Protein AF-A0A7W9QAC9-F1 (afdb_monomer_lite)

Sequence (81 aa):
MTHPRRATTEAALRRGIERGDIRADADIDLLLDLLAASTYHRVLFGHRPVTDQLAHDVVMTVLDGAATPRWRDHYRQQHHA

pLDDT: mean 90.75, std 11.13, range [43.0, 97.69]

Secondary structure (DSSP, 8-state):
---HHHHHHHHHHHHHHHTTSB-TT--HHHHHHHHHHHHHHHHHH--S---HHHHHHHHHHHHHHHB-HHHHHHHHHHH--

Foldseek 3Di:
DPDPVLVVVLVVVVVCVVVQFFPVPDDSVVLSCQLCVVVCCCVVVVPDDDDPVVNVVSVVVSSVVTTDVVNVVVVCVVPPD

Organism: NCBI:txid1042984

Radius of gyration: 13.69 Å; chains: 1; bounding box: 27×37×36 Å

InterPro domains:
  IPR011075 Tetracyclin repressor-like, C-terminal domain [PF16859] (2-62)
  IPR036271 Tetracyclin repressor-like, C-terminal domain superfamily [SSF48498] (3-66)

Structure (mmCIF, N/CA/C/O backbone):
data_AF-A0A7W9QAC9-F1
#
_entry.id   AF-A0A7W9QAC9-F1
#
loop_
_atom_site.group_PDB
_atom_site.id
_atom_site.type_symbol
_atom_site.label_atom_id
_atom_site.label_alt_id
_atom_site.label_comp_id
_atom_site.label_asym_id
_atom_site.label_entity_id
_atom_site.label_seq_id
_atom_site.pdbx_PDB_ins_code
_atom_site.Cartn_x
_atom_site.Cartn_y
_atom_site.Cartn_z
_atom_site.occupancy
_atom_site.B_iso_or_equiv
_atom_site.auth_seq_id
_atom_site.auth_comp_id
_atom_site.auth_asym_id
_atom_site.auth_atom_id
_atom_site.pdbx_PDB_model_num
ATOM 1 N N . MET A 1 1 ? 15.912 -14.714 0.084 1.00 47.34 1 MET A N 1
ATOM 2 C CA . MET A 1 1 ? 16.593 -13.402 0.025 1.00 47.34 1 MET A CA 1
ATOM 3 C C . MET A 1 1 ? 15.580 -12.325 0.381 1.00 47.34 1 MET A C 1
ATOM 5 O O . MET A 1 1 ? 14.656 -12.095 -0.389 1.00 47.34 1 MET A O 1
ATOM 9 N N . THR A 1 2 ? 15.685 -11.719 1.562 1.00 46.44 2 THR A N 1
ATOM 10 C CA . THR A 1 2 ? 14.887 -10.538 1.910 1.00 46.44 2 THR A CA 1
ATOM 11 C C . THR A 1 2 ? 15.430 -9.360 1.106 1.00 46.44 2 THR A C 1
ATOM 13 O O . THR A 1 2 ? 16.554 -8.914 1.313 1.00 46.44 2 THR A O 1
ATOM 16 N N . HIS A 1 3 ? 14.670 -8.881 0.123 1.00 70.50 3 HIS A N 1
ATOM 17 C CA . HIS A 1 3 ? 15.027 -7.654 -0.586 1.00 70.50 3 HIS A CA 1
ATOM 18 C C . HIS A 1 3 ? 14.965 -6.503 0.436 1.00 70.50 3 HIS A C 1
ATOM 20 O O . HIS A 1 3 ? 13.891 -6.313 1.013 1.00 70.50 3 HIS A O 1
ATOM 26 N N . PRO A 1 4 ? 16.045 -5.730 0.687 1.00 76.75 4 PRO A N 1
ATOM 27 C CA . PRO A 1 4 ? 16.072 -4.704 1.740 1.00 76.75 4 PRO A CA 1
ATOM 28 C C . PRO A 1 4 ? 14.886 -3.736 1.664 1.00 76.75 4 PRO A C 1
ATOM 30 O O . PRO A 1 4 ? 14.291 -3.383 2.677 1.00 76.75 4 PRO A O 1
ATOM 33 N N . ARG A 1 5 ? 14.464 -3.399 0.439 1.00 80.69 5 ARG A N 1
ATOM 34 C CA . ARG A 1 5 ? 13.270 -2.590 0.173 1.00 80.69 5 ARG A CA 1
ATOM 35 C C . ARG A 1 5 ? 11.971 -3.231 0.663 1.00 80.69 5 ARG A C 1
ATOM 37 O O . ARG A 1 5 ? 11.160 -2.522 1.246 1.00 80.69 5 ARG A O 1
ATOM 44 N N . ARG A 1 6 ? 11.779 -4.542 0.473 1.00 85.94 6 ARG A N 1
ATOM 45 C CA . ARG A 1 6 ? 10.578 -5.247 0.952 1.00 85.94 6 ARG A CA 1
ATOM 46 C C . ARG A 1 6 ? 10.511 -5.215 2.477 1.00 85.94 6 ARG A C 1
ATOM 48 O O . ARG A 1 6 ? 9.485 -4.823 3.013 1.00 85.94 6 ARG A O 1
ATOM 55 N N . ALA A 1 7 ? 11.617 -5.523 3.156 1.00 90.81 7 ALA A N 1
ATOM 56 C CA . ALA A 1 7 ? 11.671 -5.535 4.619 1.00 90.81 7 ALA A CA 1
ATOM 57 C C . ALA A 1 7 ? 11.397 -4.149 5.231 1.00 90.81 7 ALA A C 1
ATOM 59 O O . ALA A 1 7 ? 10.655 -4.028 6.204 1.00 90.81 7 ALA A O 1
ATOM 60 N N . THR A 1 8 ? 11.952 -3.079 4.646 1.00 92.88 8 THR A N 1
ATOM 61 C CA . THR A 1 8 ? 11.680 -1.711 5.113 1.00 92.88 8 THR A CA 1
ATOM 62 C C . THR A 1 8 ? 10.213 -1.319 4.927 1.00 92.88 8 THR A C 1
ATOM 64 O O . THR A 1 8 ? 9.624 -0.743 5.844 1.00 92.88 8 THR A O 1
ATOM 67 N N . THR A 1 9 ? 9.614 -1.630 3.772 1.00 94.25 9 THR A N 1
ATOM 68 C CA . THR A 1 9 ? 8.196 -1.336 3.513 1.00 94.25 9 THR A CA 1
ATOM 69 C C . THR A 1 9 ? 7.288 -2.152 4.430 1.00 94.25 9 THR A C 1
ATOM 71 O O . THR A 1 9 ? 6.363 -1.599 5.015 1.00 94.25 9 THR A O 1
ATOM 74 N N . GLU A 1 10 ? 7.590 -3.433 4.637 1.00 96.06 10 GLU A N 1
ATOM 75 C CA . GLU A 1 10 ? 6.848 -4.302 5.552 1.00 96.06 10 GLU A CA 1
ATOM 76 C C . GLU A 1 10 ? 6.844 -3.734 6.975 1.00 96.06 10 GLU A C 1
ATOM 78 O O . GLU A 1 10 ? 5.788 -3.562 7.583 1.00 96.06 10 GLU A O 1
ATOM 83 N N . ALA A 1 11 ? 8.018 -3.356 7.488 1.00 96.62 11 ALA A N 1
ATOM 84 C CA . ALA A 1 11 ? 8.133 -2.748 8.807 1.00 96.62 11 ALA A CA 1
ATOM 85 C C . ALA A 1 11 ? 7.335 -1.435 8.911 1.00 96.62 11 ALA A C 1
ATOM 87 O O . ALA A 1 11 ? 6.765 -1.141 9.961 1.00 96.62 11 ALA A O 1
ATOM 88 N N . ALA A 1 12 ? 7.271 -0.639 7.839 1.00 95.81 12 ALA A N 1
ATOM 89 C CA . ALA A 1 12 ? 6.463 0.578 7.812 1.00 95.81 12 ALA A CA 1
ATOM 90 C C . ALA A 1 12 ? 4.956 0.282 7.871 1.00 95.81 12 ALA A C 1
ATOM 92 O O . ALA A 1 12 ? 4.249 0.940 8.637 1.00 95.81 12 ALA A O 1
ATOM 93 N N . LEU A 1 13 ? 4.483 -0.724 7.127 1.00 96.75 13 LEU A N 1
ATOM 94 C CA . LEU A 1 13 ? 3.085 -1.161 7.157 1.00 96.75 13 LEU A CA 1
ATOM 95 C C . LEU A 1 13 ? 2.699 -1.704 8.539 1.00 96.75 13 LEU A C 1
ATOM 97 O O . LEU A 1 13 ? 1.675 -1.305 9.088 1.00 96.75 13 LEU A O 1
ATOM 101 N N . ARG A 1 14 ? 3.558 -2.525 9.158 1.00 97.44 14 ARG A N 1
ATOM 102 C CA . ARG A 1 14 ? 3.337 -3.043 10.520 1.00 97.44 14 ARG A CA 1
ATOM 103 C C . ARG A 1 14 ? 3.223 -1.924 11.553 1.00 97.44 14 ARG A C 1
ATOM 105 O O . ARG A 1 14 ? 2.259 -1.897 12.311 1.00 97.44 14 ARG A O 1
ATOM 112 N N . ARG A 1 15 ? 4.114 -0.926 11.508 1.00 97.06 15 ARG A N 1
ATOM 113 C CA . ARG A 1 15 ? 3.977 0.272 12.356 1.00 97.06 15 ARG A CA 1
ATOM 114 C C . ARG A 1 15 ? 2.682 1.043 12.076 1.00 97.06 15 ARG A C 1
ATOM 116 O O . ARG A 1 15 ? 2.147 1.679 12.975 1.00 97.06 15 ARG A O 1
ATOM 123 N N . GLY A 1 16 ? 2.195 1.044 10.834 1.00 96.25 16 GLY A N 1
ATOM 124 C CA . GLY A 1 16 ? 0.898 1.625 10.479 1.00 96.25 16 GLY A CA 1
ATOM 125 C C . GLY A 1 16 ? -0.273 0.905 11.150 1.00 96.25 16 GLY A C 1
ATOM 126 O O . GLY A 1 16 ? -1.172 1.568 11.662 1.00 96.25 16 GLY A O 1
ATOM 127 N N . ILE A 1 17 ? -0.227 -0.428 11.220 1.00 97.62 17 ILE A N 1
ATOM 128 C CA . ILE A 1 17 ? -1.200 -1.234 11.972 1.00 97.62 17 ILE A CA 1
ATOM 129 C C . ILE A 1 17 ? -1.129 -0.906 13.467 1.00 97.62 17 ILE A C 1
ATOM 131 O O . ILE A 1 17 ? -2.151 -0.601 14.073 1.00 97.62 17 ILE A O 1
ATOM 135 N N . GLU A 1 18 ? 0.071 -0.889 14.052 1.00 97.25 18 GLU A N 1
ATOM 136 C CA . GLU A 1 18 ? 0.277 -0.588 15.480 1.00 97.25 18 GLU A CA 1
ATOM 137 C C . GLU A 1 18 ? -0.281 0.788 15.885 1.00 97.25 18 GLU A C 1
ATOM 139 O O . GLU A 1 18 ? -0.828 0.945 16.974 1.00 97.25 18 GLU A O 1
ATOM 144 N N . ARG A 1 19 ? -0.188 1.792 15.002 1.00 95.19 19 ARG A N 1
ATOM 145 C CA . ARG A 1 19 ? -0.745 3.141 15.228 1.00 95.19 19 ARG A CA 1
ATOM 146 C C . ARG A 1 19 ? -2.249 3.258 14.954 1.00 95.19 19 ARG A C 1
ATOM 148 O O . ARG A 1 19 ? -2.828 4.321 15.210 1.00 95.19 19 ARG A O 1
ATOM 155 N N . GLY A 1 20 ? -2.864 2.213 14.402 1.00 96.50 20 GLY A N 1
ATOM 156 C CA . GLY A 1 20 ? -4.249 2.216 13.937 1.00 96.50 20 GLY A CA 1
ATOM 157 C C . GLY A 1 20 ? -4.477 3.016 12.650 1.00 96.50 20 GLY A C 1
ATOM 158 O O . GLY A 1 20 ? -5.616 3.374 12.357 1.00 96.50 20 GLY A O 1
ATOM 159 N N . ASP A 1 21 ? -3.421 3.323 11.892 1.00 96.81 21 ASP A N 1
ATOM 160 C CA . ASP A 1 21 ? -3.514 3.982 10.582 1.00 96.81 21 ASP A CA 1
ATOM 161 C C . ASP A 1 21 ? -3.943 2.982 9.489 1.00 96.81 21 ASP A C 1
ATOM 163 O O . ASP A 1 21 ? -4.628 3.346 8.537 1.00 96.81 21 ASP A O 1
ATOM 167 N N . ILE A 1 22 ? -3.567 1.708 9.632 1.00 97.69 22 ILE A N 1
ATOM 168 C CA . ILE A 1 22 ? -3.915 0.608 8.720 1.00 97.69 22 ILE A CA 1
ATOM 169 C C . ILE A 1 22 ? -4.805 -0.389 9.466 1.00 97.69 22 ILE A C 1
ATOM 171 O O . ILE A 1 22 ? -4.643 -0.583 10.672 1.00 97.69 22 ILE A O 1
ATOM 175 N N . ARG A 1 23 ? -5.763 -1.006 8.764 1.00 97.25 23 ARG A N 1
ATOM 176 C CA . ARG A 1 23 ? -6.638 -2.029 9.352 1.00 97.25 23 ARG A CA 1
ATOM 177 C C . ARG A 1 23 ? -5.825 -3.201 9.917 1.00 97.25 23 ARG A C 1
ATOM 179 O O . ARG A 1 23 ? -4.861 -3.646 9.301 1.00 97.25 23 ARG A O 1
ATOM 186 N N . ALA A 1 24 ? -6.228 -3.713 11.080 1.00 96.94 24 ALA A N 1
ATOM 187 C CA . ALA A 1 24 ? -5.497 -4.774 11.780 1.00 96.94 24 ALA A CA 1
ATOM 188 C C . ALA A 1 24 ? -5.539 -6.136 11.066 1.00 96.94 24 ALA A C 1
ATOM 190 O O . ALA A 1 24 ? -4.663 -6.966 11.285 1.00 96.94 24 ALA A O 1
ATOM 191 N N . ASP A 1 25 ? -6.540 -6.350 10.212 1.00 96.44 25 ASP A N 1
ATOM 192 C CA . ASP A 1 25 ? -6.736 -7.543 9.386 1.00 96.44 25 ASP A CA 1
ATOM 193 C C . ASP A 1 25 ? -6.151 -7.397 7.970 1.00 96.44 25 ASP A C 1
ATOM 195 O O . ASP A 1 25 ? -6.393 -8.243 7.110 1.00 96.44 25 ASP A O 1
ATOM 199 N N . ALA A 1 26 ? -5.396 -6.327 7.701 1.00 97.00 26 ALA A N 1
ATOM 200 C CA . ALA A 1 26 ? -4.802 -6.107 6.392 1.00 97.00 26 ALA A CA 1
ATOM 201 C C . ALA A 1 26 ? -3.767 -7.192 6.054 1.00 97.00 26 ALA A C 1
ATOM 203 O O . ALA A 1 26 ? -2.819 -7.433 6.805 1.00 97.00 26 ALA A O 1
ATOM 204 N N . ASP A 1 27 ? -3.916 -7.794 4.875 1.00 96.94 27 ASP A N 1
ATOM 205 C CA . ASP A 1 27 ? -2.941 -8.729 4.320 1.00 96.94 27 ASP A CA 1
ATOM 206 C C . ASP A 1 27 ? -1.684 -7.970 3.865 1.00 96.94 27 ASP A C 1
ATOM 208 O O . ASP A 1 27 ? -1.653 -7.335 2.810 1.00 96.94 27 ASP A O 1
ATOM 212 N N . ILE A 1 28 ? -0.639 -8.015 4.692 1.00 96.19 28 ILE A N 1
ATOM 213 C CA . ILE A 1 28 ? 0.620 -7.302 4.453 1.00 96.19 28 ILE A CA 1
ATOM 214 C C . ILE A 1 28 ? 1.317 -7.767 3.174 1.00 96.19 28 ILE A C 1
ATOM 216 O O . ILE A 1 28 ? 1.895 -6.933 2.472 1.00 96.19 28 ILE A O 1
ATOM 220 N N . ASP A 1 29 ? 1.274 -9.060 2.857 1.00 95.31 29 ASP A N 1
ATOM 221 C CA . ASP A 1 29 ? 1.948 -9.578 1.670 1.00 95.31 29 ASP A CA 1
ATOM 222 C C . ASP A 1 29 ? 1.257 -9.078 0.404 1.00 95.31 29 ASP A C 1
ATOM 224 O O . ASP A 1 29 ? 1.935 -8.577 -0.498 1.00 95.31 29 ASP A O 1
ATOM 228 N N . LEU A 1 30 ? -0.080 -9.075 0.393 1.00 96.25 30 LEU A N 1
ATOM 229 C CA . LEU A 1 30 ? -0.860 -8.481 -0.689 1.00 96.25 30 LEU A CA 1
ATOM 230 C C . LEU A 1 30 ? -0.574 -6.980 -0.846 1.00 96.25 30 LEU A C 1
ATOM 232 O O . LEU A 1 30 ? -0.388 -6.504 -1.967 1.00 96.25 30 LEU A O 1
ATOM 236 N N . LEU A 1 31 ? -0.511 -6.218 0.251 1.00 96.88 31 LEU A N 1
ATOM 237 C CA . LEU A 1 31 ? -0.196 -4.787 0.180 1.00 96.88 31 LEU A CA 1
ATOM 238 C C . LEU A 1 31 ? 1.192 -4.540 -0.420 1.00 96.88 31 LEU A C 1
ATOM 240 O O . LEU A 1 31 ? 1.353 -3.649 -1.253 1.00 96.88 31 LEU A O 1
ATOM 244 N N . LEU A 1 32 ? 2.195 -5.328 -0.028 1.00 95.69 32 LEU A N 1
ATOM 245 C CA . LEU A 1 32 ? 3.543 -5.220 -0.586 1.00 95.69 32 LEU A CA 1
ATOM 246 C C . LEU A 1 32 ? 3.568 -5.532 -2.085 1.00 95.69 32 LEU A C 1
ATOM 248 O O . LEU A 1 32 ? 4.270 -4.851 -2.838 1.00 95.69 32 LEU A O 1
ATOM 252 N N . ASP A 1 33 ? 2.796 -6.524 -2.516 1.00 95.31 33 ASP A N 1
ATOM 253 C CA . ASP A 1 33 ? 2.719 -6.918 -3.917 1.00 95.31 33 ASP A CA 1
ATOM 254 C C . ASP A 1 33 ? 2.027 -5.838 -4.757 1.00 95.31 33 ASP A C 1
ATOM 256 O O . ASP A 1 33 ? 2.549 -5.445 -5.803 1.00 95.31 33 ASP A O 1
ATOM 260 N N . LEU A 1 34 ? 0.925 -5.263 -4.264 1.00 95.88 34 LEU A N 1
ATOM 261 C CA . LEU A 1 34 ? 0.232 -4.145 -4.912 1.00 95.88 34 LEU A CA 1
ATOM 262 C C . LEU A 1 34 ? 1.122 -2.899 -5.038 1.00 95.88 34 LEU A C 1
ATOM 264 O O . LEU A 1 34 ? 1.142 -2.259 -6.092 1.00 95.88 34 LEU A O 1
ATOM 268 N N . LEU A 1 35 ? 1.899 -2.580 -3.998 1.00 95.38 35 LEU A N 1
ATOM 269 C CA . LEU A 1 35 ? 2.832 -1.448 -4.012 1.00 95.38 35 LEU A CA 1
ATOM 270 C C . LEU A 1 35 ? 3.948 -1.620 -5.054 1.00 95.38 35 LEU A C 1
ATOM 272 O O . LEU A 1 35 ? 4.417 -0.635 -5.626 1.00 95.38 35 LEU A O 1
ATOM 276 N N . ALA A 1 36 ? 4.385 -2.854 -5.314 1.00 92.81 36 ALA A N 1
ATOM 277 C CA . ALA A 1 36 ? 5.485 -3.128 -6.235 1.00 92.81 36 ALA A CA 1
ATOM 278 C C . ALA A 1 36 ? 5.026 -3.407 -7.679 1.00 92.81 36 ALA A C 1
ATOM 280 O O . ALA A 1 36 ? 5.774 -3.133 -8.624 1.00 92.81 36 ALA A O 1
ATOM 281 N N . ALA A 1 37 ? 3.805 -3.921 -7.870 1.00 93.44 37 ALA A N 1
ATOM 282 C CA . ALA A 1 37 ? 3.295 -4.403 -9.154 1.00 93.44 37 ALA A CA 1
ATOM 283 C C . ALA A 1 37 ? 3.369 -3.354 -10.272 1.00 93.44 37 ALA A C 1
ATOM 285 O O . ALA A 1 37 ? 3.808 -3.659 -11.379 1.00 93.44 37 ALA A O 1
ATOM 286 N N . SER A 1 38 ? 2.998 -2.105 -9.986 1.00 92.88 38 SER A N 1
ATOM 287 C CA . SER A 1 38 ? 3.012 -1.012 -10.969 1.00 92.88 38 SER A CA 1
ATOM 288 C C . SER A 1 38 ? 4.424 -0.685 -11.469 1.00 92.88 38 SER A C 1
ATOM 290 O O . SER A 1 38 ? 4.621 -0.418 -12.658 1.00 92.88 38 SER A O 1
ATOM 292 N N . THR A 1 39 ? 5.415 -0.752 -10.577 1.00 91.88 39 THR A N 1
ATOM 293 C CA . THR A 1 39 ? 6.826 -0.527 -10.902 1.00 91.88 39 THR A CA 1
ATOM 294 C C . THR A 1 39 ? 7.364 -1.692 -11.723 1.00 91.88 39 THR A C 1
ATOM 296 O O . THR A 1 39 ? 7.931 -1.464 -12.791 1.00 91.88 39 THR A O 1
ATOM 299 N N . TYR A 1 40 ? 7.117 -2.936 -11.294 1.00 91.50 40 TYR A N 1
ATOM 300 C CA . TYR A 1 40 ? 7.522 -4.122 -12.053 1.00 91.50 40 TYR A CA 1
ATOM 301 C C . TYR A 1 40 ? 6.901 -4.147 -13.447 1.00 91.50 40 TYR A C 1
ATOM 303 O O . TYR A 1 40 ? 7.614 -4.336 -14.427 1.00 91.50 40 TYR A O 1
ATOM 311 N N . HIS A 1 41 ? 5.599 -3.882 -13.555 1.00 92.75 41 HIS A N 1
ATOM 312 C CA . HIS A 1 41 ? 4.901 -3.824 -14.834 1.00 92.75 41 HIS A CA 1
ATOM 313 C C . HIS A 1 41 ? 5.538 -2.797 -15.785 1.00 92.75 41 HIS A C 1
ATOM 315 O O . HIS A 1 41 ? 5.791 -3.096 -16.950 1.00 92.75 41 HIS A O 1
ATOM 321 N N . ARG A 1 42 ? 5.852 -1.588 -15.298 1.00 94.81 42 ARG A N 1
ATOM 322 C CA . ARG A 1 42 ? 6.476 -0.547 -16.130 1.00 94.81 42 ARG A CA 1
ATOM 323 C C . ARG A 1 42 ? 7.904 -0.884 -16.549 1.00 94.81 42 ARG A C 1
ATOM 325 O O . ARG A 1 42 ? 8.256 -0.614 -17.692 1.00 94.81 42 ARG A O 1
ATOM 332 N N . VAL A 1 43 ? 8.696 -1.478 -15.658 1.00 92.62 43 VAL A N 1
ATOM 333 C CA . VAL A 1 43 ? 10.083 -1.871 -15.948 1.00 92.62 43 VAL A CA 1
ATOM 334 C C . VAL A 1 43 ? 10.137 -3.040 -16.930 1.00 92.62 43 VAL A C 1
ATOM 336 O O . VAL A 1 43 ? 10.910 -2.996 -17.879 1.00 92.62 43 VAL A O 1
ATOM 339 N N . LEU A 1 44 ? 9.312 -4.069 -16.725 1.00 94.19 44 LEU A N 1
ATOM 340 C CA . LEU A 1 44 ? 9.352 -5.290 -17.532 1.00 94.19 44 LEU A CA 1
ATOM 341 C C . LEU A 1 44 ? 8.758 -5.095 -18.927 1.00 94.19 44 LEU A C 1
ATOM 343 O O . LEU A 1 44 ? 9.296 -5.623 -19.895 1.00 94.19 44 LEU A O 1
ATOM 347 N N . PHE A 1 45 ? 7.664 -4.339 -19.039 1.00 93.62 45 PHE A N 1
ATOM 348 C CA . PHE A 1 45 ? 6.934 -4.187 -20.301 1.00 93.62 45 PHE A CA 1
ATOM 349 C C . PHE A 1 45 ? 7.166 -2.837 -20.988 1.00 93.62 45 PHE A C 1
ATOM 351 O O . PHE A 1 45 ? 6.568 -2.572 -22.026 1.00 93.62 45 PHE A O 1
ATOM 358 N N . GLY A 1 46 ? 7.995 -1.956 -20.416 1.00 87.38 46 GLY A N 1
ATOM 359 C CA . GLY A 1 46 ? 8.327 -0.658 -21.014 1.00 87.38 46 GLY A CA 1
ATOM 360 C C . GLY A 1 46 ? 7.129 0.280 -21.197 1.00 87.38 46 GLY A C 1
ATOM 361 O O . GLY A 1 46 ? 7.180 1.187 -22.021 1.00 87.38 46 GLY A O 1
ATOM 362 N N . HIS A 1 47 ? 6.036 0.069 -20.455 1.00 82.62 47 HIS A N 1
ATOM 363 C CA . HIS A 1 47 ? 4.765 0.750 -20.712 1.00 82.62 47 HIS A CA 1
ATOM 364 C C . HIS A 1 47 ? 4.851 2.277 -20.520 1.00 82.62 47 HIS A C 1
ATOM 366 O O . HIS A 1 47 ? 4.321 3.028 -21.335 1.00 82.62 47 HIS A O 1
ATOM 372 N N . ARG A 1 48 ? 5.486 2.746 -19.430 1.00 91.25 48 ARG A N 1
ATOM 373 C CA . ARG A 1 48 ? 5.703 4.173 -19.092 1.00 91.25 48 ARG A CA 1
ATOM 374 C C . ARG A 1 48 ? 6.898 4.337 -18.139 1.00 91.25 48 ARG A C 1
ATOM 376 O O . ARG A 1 48 ? 7.231 3.371 -17.455 1.00 91.25 48 ARG A O 1
ATOM 383 N N . PRO A 1 49 ? 7.479 5.545 -18.002 1.00 91.69 49 PRO A N 1
A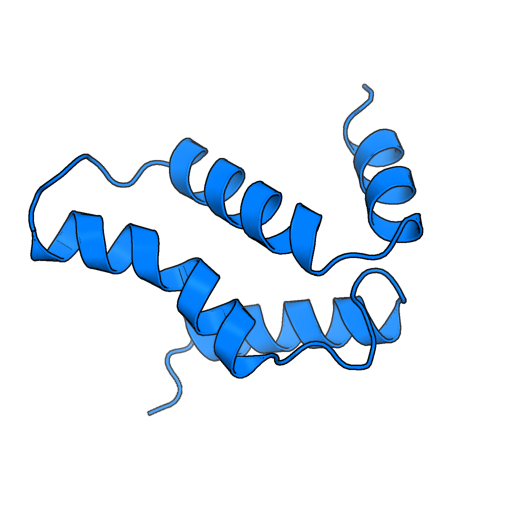TOM 384 C CA . PRO A 1 49 ? 8.534 5.809 -17.023 1.00 91.69 49 PRO A CA 1
ATOM 385 C C . PRO A 1 49 ? 8.105 5.513 -15.579 1.00 91.69 49 PRO A C 1
ATOM 387 O O . PRO A 1 49 ? 6.933 5.669 -15.215 1.00 91.69 49 PRO A O 1
ATOM 390 N N . VAL A 1 50 ? 9.069 5.121 -14.748 1.00 93.25 50 VAL A N 1
ATOM 391 C CA . VAL A 1 50 ? 8.930 5.076 -13.286 1.00 93.25 50 VAL A CA 1
ATOM 392 C C . VAL A 1 50 ? 9.286 6.461 -12.750 1.00 93.25 50 VAL A C 1
ATOM 394 O O . VAL A 1 50 ? 10.355 6.979 -13.061 1.00 93.25 50 VAL A O 1
ATOM 397 N N . THR A 1 51 ? 8.373 7.078 -12.002 1.00 94.75 51 THR A N 1
ATOM 398 C CA . THR A 1 51 ? 8.500 8.457 -11.505 1.00 94.75 51 THR A CA 1
ATOM 399 C C . THR A 1 51 ? 8.127 8.533 -10.029 1.00 94.75 51 THR A C 1
ATOM 401 O O . THR A 1 51 ? 7.420 7.662 -9.523 1.00 94.75 51 THR A O 1
ATOM 404 N N . ASP A 1 52 ? 8.529 9.603 -9.346 1.00 93.44 52 ASP A N 1
ATOM 405 C CA . ASP A 1 52 ? 8.114 9.835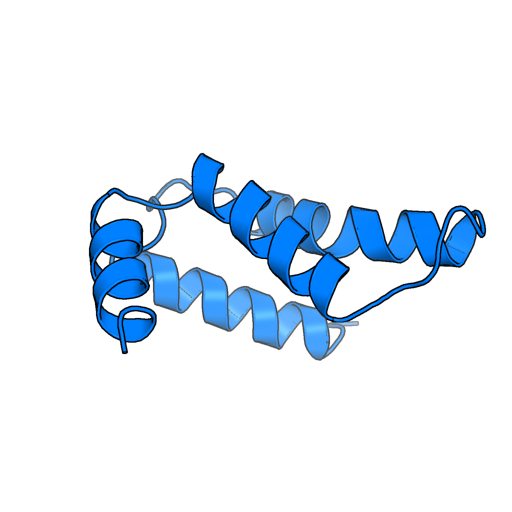 -7.956 1.00 93.44 52 ASP A CA 1
ATOM 406 C C . ASP A 1 52 ? 6.592 9.989 -7.838 1.00 93.44 52 ASP A C 1
ATOM 408 O O . ASP A 1 52 ? 5.979 9.458 -6.913 1.00 93.44 52 ASP A O 1
ATOM 412 N N . GLN A 1 53 ? 5.961 10.617 -8.838 1.00 95.00 53 GLN A N 1
ATOM 413 C CA . GLN A 1 53 ? 4.504 10.720 -8.910 1.00 95.00 53 GLN A CA 1
ATOM 414 C C . GLN A 1 53 ? 3.836 9.341 -8.962 1.00 95.00 53 GLN A C 1
ATOM 416 O O . GLN A 1 53 ? 2.843 9.117 -8.283 1.00 95.00 53 GLN A O 1
ATOM 421 N N . LEU A 1 54 ? 4.406 8.384 -9.708 1.00 94.75 54 LEU A N 1
ATOM 422 C CA . LEU A 1 54 ? 3.888 7.016 -9.726 1.00 94.75 54 LEU A CA 1
ATOM 423 C C . LEU A 1 54 ? 3.922 6.390 -8.330 1.00 94.75 54 LEU A C 1
ATOM 425 O O . LEU A 1 54 ? 2.955 5.747 -7.931 1.00 94.75 54 LEU A O 1
ATOM 429 N N . ALA A 1 55 ? 5.036 6.546 -7.612 1.00 92.62 55 ALA A N 1
ATOM 430 C CA . ALA A 1 55 ? 5.163 6.000 -6.268 1.00 92.62 55 ALA A CA 1
ATOM 431 C C . ALA A 1 55 ? 4.110 6.607 -5.329 1.00 92.62 55 ALA A C 1
ATOM 433 O O . ALA A 1 55 ? 3.456 5.868 -4.595 1.00 92.62 55 ALA A O 1
ATOM 434 N N . HIS A 1 56 ? 3.906 7.926 -5.403 1.00 94.50 56 HIS A N 1
ATOM 435 C CA . HIS A 1 56 ? 2.871 8.621 -4.642 1.00 94.50 56 HIS A CA 1
ATOM 436 C C . HIS A 1 56 ? 1.466 8.091 -4.963 1.00 94.50 56 HIS A C 1
ATOM 438 O O . HIS A 1 56 ? 0.767 7.633 -4.062 1.00 94.50 56 HIS A O 1
ATOM 444 N N . ASP A 1 57 ? 1.081 8.074 -6.240 1.00 95.69 57 ASP A N 1
ATOM 445 C CA . ASP A 1 57 ? -0.261 7.670 -6.676 1.00 95.69 57 ASP A CA 1
ATOM 446 C C . ASP A 1 57 ? -0.580 6.222 -6.282 1.00 95.69 57 ASP A C 1
ATOM 448 O O . ASP A 1 57 ? -1.692 5.909 -5.852 1.00 95.69 57 ASP A O 1
ATOM 452 N N . VAL A 1 58 ? 0.405 5.326 -6.392 1.00 96.12 58 VAL A N 1
ATOM 453 C CA . VAL A 1 58 ? 0.264 3.914 -6.014 1.00 96.12 58 VAL A CA 1
ATOM 454 C C . VAL A 1 58 ? 0.083 3.771 -4.507 1.00 96.12 58 VAL A C 1
ATOM 456 O O . VAL A 1 58 ? -0.802 3.035 -4.076 1.00 96.12 58 VAL A O 1
ATOM 459 N N . VAL A 1 59 ? 0.873 4.488 -3.703 1.00 95.44 59 VAL A N 1
ATOM 460 C CA . VAL A 1 59 ? 0.719 4.481 -2.241 1.00 95.44 59 VAL A CA 1
ATOM 461 C C . VAL A 1 59 ? -0.662 4.994 -1.845 1.00 95.44 59 VAL A C 1
ATOM 463 O O . VAL A 1 59 ? -1.335 4.331 -1.060 1.00 95.44 59 VAL A O 1
ATOM 466 N N . MET A 1 60 ? -1.110 6.117 -2.412 1.00 95.69 60 MET A N 1
ATOM 467 C CA . MET A 1 60 ? -2.430 6.680 -2.115 1.00 95.69 60 MET A CA 1
ATOM 468 C C . MET A 1 60 ? -3.552 5.718 -2.504 1.00 95.69 60 MET A C 1
ATOM 470 O O . MET A 1 60 ? -4.419 5.434 -1.687 1.00 95.69 60 MET A O 1
ATOM 474 N N . THR A 1 61 ? -3.475 5.122 -3.696 1.00 96.62 61 THR A N 1
ATOM 475 C CA . THR A 1 61 ? -4.469 4.145 -4.169 1.00 96.62 61 THR A CA 1
ATOM 476 C C . THR A 1 61 ? -4.559 2.928 -3.245 1.00 96.62 61 THR A C 1
ATOM 478 O O . THR A 1 61 ? -5.651 2.473 -2.908 1.00 96.62 61 THR A O 1
ATOM 481 N N . VAL A 1 62 ? -3.415 2.386 -2.817 1.00 96.62 62 VAL A N 1
ATOM 482 C CA . VAL A 1 62 ? -3.377 1.230 -1.909 1.00 96.62 62 VAL A CA 1
ATOM 483 C C . VAL A 1 62 ? -3.906 1.608 -0.523 1.00 96.62 62 VAL A C 1
ATOM 485 O O . VAL A 1 62 ? -4.694 0.861 0.062 1.00 96.62 62 VAL A O 1
ATOM 488 N N . LEU A 1 63 ? -3.507 2.767 0.008 1.00 95.56 63 LEU A N 1
ATOM 489 C CA . LEU A 1 63 ? -3.934 3.216 1.332 1.00 95.56 63 LEU A CA 1
ATOM 490 C C . LEU A 1 63 ? -5.402 3.641 1.367 1.00 95.56 63 LEU A C 1
ATOM 492 O O . LEU A 1 63 ? -6.054 3.378 2.369 1.00 95.56 63 LEU A O 1
ATOM 496 N N . ASP A 1 64 ? -5.981 4.157 0.287 1.00 94.19 64 ASP A N 1
ATOM 497 C CA . ASP A 1 64 ? -7.424 4.422 0.225 1.00 94.19 64 ASP A CA 1
ATOM 498 C C . ASP A 1 64 ? -8.267 3.150 0.439 1.00 94.19 64 ASP A C 1
ATOM 500 O O . ASP A 1 64 ? -9.365 3.219 0.995 1.00 94.19 64 ASP A O 1
ATOM 504 N N . GLY A 1 65 ? -7.747 1.976 0.058 1.00 93.88 65 GLY A N 1
ATOM 505 C CA . GLY A 1 65 ? -8.393 0.682 0.300 1.00 93.88 65 GLY A CA 1
ATOM 506 C C . GLY A 1 65 ? -8.000 -0.006 1.615 1.00 93.88 65 GLY A C 1
ATOM 507 O O . GLY A 1 65 ? -8.743 -0.853 2.118 1.00 93.88 65 GLY A O 1
ATOM 508 N N . ALA A 1 66 ? -6.835 0.308 2.182 1.00 95.62 66 ALA A N 1
ATOM 509 C CA . ALA A 1 66 ? -6.267 -0.415 3.328 1.00 95.62 66 ALA A CA 1
ATOM 510 C C . ALA A 1 66 ? -6.277 0.378 4.642 1.00 95.62 66 ALA A C 1
ATOM 512 O O . ALA A 1 66 ? -6.256 -0.223 5.721 1.00 95.62 66 ALA A O 1
ATOM 513 N N . ALA A 1 67 ? -6.297 1.704 4.563 1.00 95.69 67 ALA A N 1
ATOM 514 C CA . ALA A 1 67 ? -6.156 2.590 5.703 1.00 95.69 67 ALA A CA 1
ATOM 515 C C . ALA A 1 67 ? -7.483 2.829 6.433 1.00 95.69 67 ALA A C 1
ATOM 517 O O . ALA A 1 67 ? -8.582 2.663 5.899 1.00 95.69 6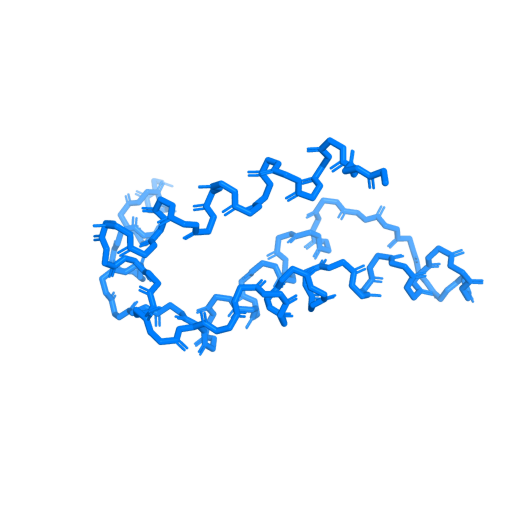7 ALA A O 1
ATOM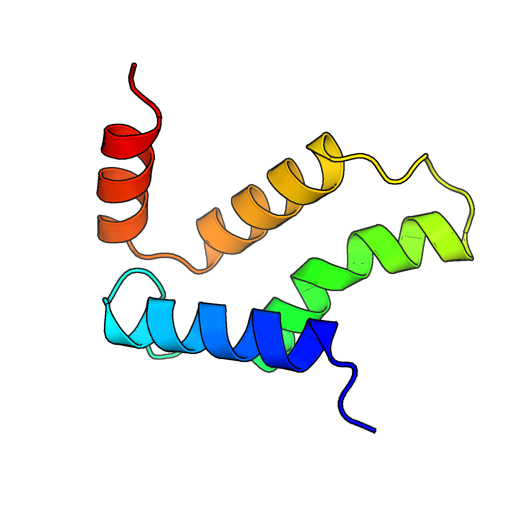 518 N N . THR A 1 68 ? -7.376 3.237 7.691 1.00 96.56 68 THR A N 1
ATOM 519 C CA . THR A 1 68 ? -8.514 3.628 8.525 1.00 96.56 68 THR A CA 1
ATOM 520 C C . THR A 1 68 ? -8.845 5.118 8.322 1.00 96.56 68 THR A C 1
ATOM 522 O O . THR A 1 68 ? -8.042 5.875 7.765 1.00 96.56 68 THR A O 1
ATOM 525 N N . PRO A 1 69 ? -10.003 5.612 8.804 1.00 94.69 69 PRO A N 1
ATOM 526 C CA . PRO A 1 69 ? -10.300 7.048 8.792 1.00 94.69 69 PRO A CA 1
ATOM 527 C C . PRO A 1 69 ? -9.230 7.908 9.486 1.00 94.69 69 PRO A C 1
ATOM 529 O O . PRO A 1 69 ? -8.931 9.003 9.013 1.00 94.69 69 PRO A O 1
ATOM 532 N N . ARG A 1 70 ? -8.593 7.378 10.540 1.00 93.38 70 ARG A N 1
ATOM 533 C CA .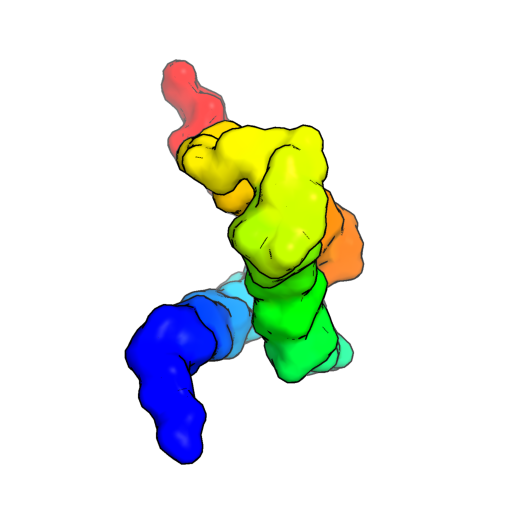 ARG A 1 70 ? -7.536 8.053 11.309 1.00 93.38 70 ARG A CA 1
ATOM 534 C C . ARG A 1 70 ? -6.333 8.421 10.446 1.00 93.38 70 ARG A C 1
ATOM 536 O O . ARG A 1 70 ? -5.823 9.532 10.561 1.00 93.38 70 ARG A O 1
ATOM 543 N N . TRP A 1 71 ? -5.912 7.524 9.553 1.00 94.62 71 TRP A N 1
ATOM 544 C CA . TRP A 1 71 ? -4.813 7.813 8.633 1.00 94.62 71 TRP A CA 1
ATOM 545 C C . TRP A 1 71 ? -5.121 9.020 7.743 1.00 94.62 71 TRP A C 1
ATOM 547 O O . TRP A 1 71 ? -4.261 9.880 7.562 1.00 94.62 71 TRP A O 1
ATOM 557 N N . ARG A 1 72 ? -6.361 9.140 7.244 1.00 89.12 72 ARG A N 1
ATOM 558 C CA . ARG A 1 72 ? -6.766 10.285 6.413 1.00 89.12 72 ARG A CA 1
ATOM 559 C C . ARG A 1 72 ? -6.729 11.599 7.183 1.00 89.12 72 ARG A C 1
ATOM 561 O O . ARG A 1 72 ? -6.376 12.621 6.600 1.00 89.12 72 ARG A O 1
ATOM 568 N N . ASP A 1 73 ? -7.087 11.585 8.464 1.00 90.81 73 ASP A N 1
ATOM 569 C CA . ASP A 1 73 ? -7.015 12.777 9.310 1.00 90.81 73 ASP A CA 1
ATOM 570 C C . ASP A 1 73 ? -5.558 13.194 9.556 1.00 90.81 73 ASP A C 1
ATOM 572 O O . ASP A 1 73 ? -5.227 14.366 9.386 1.00 90.81 73 ASP A O 1
ATOM 576 N N . HIS A 1 74 ? -4.669 12.240 9.854 1.00 88.62 74 HIS A N 1
ATOM 577 C CA . HIS A 1 74 ? -3.232 12.502 9.984 1.00 88.62 74 HIS A CA 1
ATOM 578 C C . HIS A 1 74 ? -2.606 13.018 8.681 1.00 88.62 74 HIS A C 1
ATOM 580 O O . HIS A 1 74 ? -1.862 13.997 8.701 1.00 88.62 74 HIS A O 1
ATOM 586 N N . TYR A 1 75 ? -2.925 12.393 7.544 1.00 88.75 75 TYR A N 1
ATOM 587 C CA . TYR A 1 75 ? -2.431 12.806 6.232 1.00 88.75 75 TYR A CA 1
ATOM 588 C C . TYR A 1 75 ? -2.882 14.234 5.896 1.00 88.75 75 TYR A C 1
ATOM 590 O O . TYR A 1 75 ? -2.064 15.075 5.528 1.00 88.75 75 TYR A O 1
ATOM 598 N N . ARG A 1 76 ? -4.167 14.555 6.113 1.00 87.12 76 ARG A N 1
ATOM 599 C CA . ARG A 1 76 ? -4.690 15.915 5.909 1.00 87.12 76 ARG A CA 1
ATOM 600 C C . ARG A 1 76 ? -3.985 16.949 6.787 1.00 87.12 76 ARG 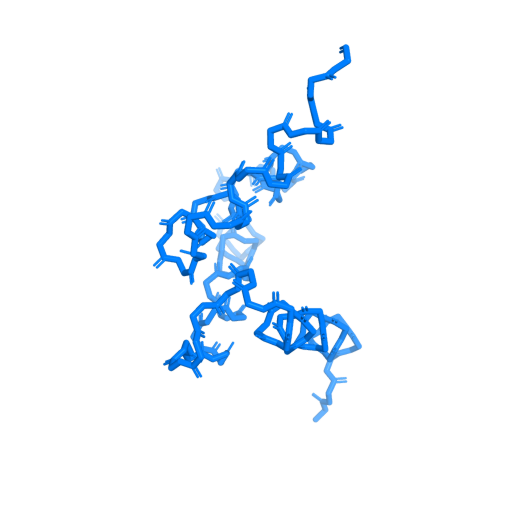A C 1
ATOM 602 O O . ARG A 1 76 ? -3.677 18.024 6.292 1.00 87.12 76 ARG A O 1
ATOM 609 N N . GLN A 1 77 ? -3.696 16.633 8.049 1.00 85.88 77 GLN A N 1
ATOM 610 C CA . GLN A 1 77 ? -2.989 17.548 8.957 1.00 85.88 77 GLN A CA 1
ATOM 611 C C . GLN A 1 77 ? -1.531 17.799 8.547 1.00 85.88 77 GLN A C 1
ATOM 613 O O . GLN A 1 77 ? -1.035 18.902 8.738 1.00 85.88 77 GLN A O 1
ATOM 618 N N . GLN A 1 78 ? -0.845 16.798 7.989 1.00 81.19 78 GLN A N 1
ATOM 619 C CA . GLN A 1 78 ? 0.563 16.915 7.581 1.00 81.19 78 GLN A CA 1
ATOM 620 C C . GLN A 1 78 ? 0.750 17.603 6.223 1.00 81.19 78 GLN A C 1
ATOM 622 O O . GLN A 1 78 ? 1.813 18.166 5.973 1.00 81.19 78 GLN A O 1
ATOM 627 N N . HIS A 1 79 ? -0.264 17.557 5.355 1.00 76.81 79 HIS A N 1
ATOM 628 C CA . HIS A 1 79 ? -0.200 18.083 3.988 1.00 76.81 79 HIS A CA 1
ATOM 629 C C . HIS A 1 79 ? -1.056 19.340 3.751 1.00 76.81 79 HIS A C 1
ATOM 631 O O . HIS A 1 79 ? -1.065 19.862 2.639 1.00 76.81 79 HIS A O 1
ATOM 637 N N . HIS A 1 80 ? -1.742 19.855 4.777 1.00 53.41 80 HIS A N 1
ATOM 638 C CA . HIS A 1 80 ? -2.253 21.227 4.797 1.00 53.41 80 HIS A CA 1
ATOM 639 C C . HIS A 1 80 ? -1.197 22.160 5.408 1.00 53.41 80 HIS A C 1
ATOM 641 O O . HIS A 1 80 ? -1.168 22.368 6.622 1.00 53.41 80 HIS A O 1
ATOM 647 N N . ALA A 1 81 ? -0.346 22.715 4.545 1.00 43.00 81 ALA A N 1
ATOM 648 C CA . ALA A 1 81 ? 0.471 23.903 4.782 1.00 43.00 81 ALA A CA 1
ATOM 649 C C . ALA A 1 81 ? 0.434 24.775 3.523 1.00 43.00 81 ALA A C 1
ATOM 651 O O . ALA A 1 81 ? 0.594 24.200 2.421 1.00 43.00 81 ALA A O 1
#